Protein AF-A0A2D6XLG8-F1 (afdb_monomer_lite)

Foldseek 3Di:
DDDQDPVNLVVLLVVLVVCCVPPNDDPVSLVVSCVVSVHDSVSSVVSVVVNLVVVVVVDDPVRLVVVVVVVVVVLVVVVVVCVVVVHCPVSVRRVPPVCVSSVVVVDPPPVPDPPPPPPPDDDDDDD

pLDDT: mean 72.4, std 17.08, range [40.34, 96.25]

Radius of gyration: 23.44 Å; chains: 1; bounding box: 43×75×48 Å

Sequence (127 aa):
MPKTTQAEIERRMAIVQQRIGERGWSLQIALDLAAEMGVSRDTVYAYRKRVIERTRLELSEQELDEMRSEFLDRIRGHQRAALDAGKLGPLAAMMTLESKITGVERAAEVDVQPVTVNLHVPGPLTE

Secondary structure (DSSP, 8-state):
-PPPPHHHHHHHHHHHHHHHHHH---HHHHHHHHHHHT--HHHHHHHHHHHHHHHHHHS-HHHHHHHHHHHHHHHHHHHHHHHHTT--HHHHHHHHHHHHHTTTTS---------------PPPPP-

Structure (mmCIF, N/CA/C/O backbone):
data_AF-A0A2D6XLG8-F1
#
_entry.id   AF-A0A2D6XLG8-F1
#
loop_
_atom_site.group_PDB
_atom_site.id
_atom_site.type_symbol
_atom_site.label_atom_id
_atom_site.label_alt_id
_atom_site.label_comp_id
_atom_site.label_asym_id
_atom_site.label_entity_id
_atom_site.label_seq_id
_atom_site.pdbx_PDB_ins_code
_atom_site.Cartn_x
_atom_site.Cartn_y
_atom_site.Cartn_z
_atom_site.occupancy
_atom_site.B_iso_or_equiv
_atom_site.auth_seq_id
_atom_site.auth_comp_id
_atom_site.auth_asym_id
_atom_site.auth_atom_id
_atom_site.pdbx_PDB_model_num
ATOM 1 N N . MET A 1 1 ? -22.101 3.347 17.296 1.00 49.16 1 MET A N 1
ATOM 2 C CA . MET A 1 1 ? -21.040 2.494 16.716 1.00 49.16 1 MET A CA 1
ATOM 3 C C . MET A 1 1 ? -19.992 2.244 17.793 1.00 49.16 1 MET A C 1
ATOM 5 O O . MET A 1 1 ? -19.590 3.221 18.420 1.00 49.16 1 MET A O 1
ATOM 9 N N . PRO A 1 2 ? -19.611 0.988 18.083 1.00 57.62 2 PRO A N 1
ATOM 10 C CA . PRO A 1 2 ? -18.537 0.706 19.034 1.00 57.62 2 PRO A CA 1
ATOM 11 C C . PRO A 1 2 ? -17.234 1.360 18.551 1.00 57.62 2 PRO A C 1
ATOM 13 O O . PRO A 1 2 ? -16.948 1.362 17.355 1.00 57.62 2 PRO A O 1
ATOM 16 N N . LYS A 1 3 ? -16.468 1.959 19.470 1.00 70.12 3 LYS A N 1
ATOM 17 C CA . LYS A 1 3 ? -15.154 2.531 19.151 1.00 70.12 3 LYS A CA 1
ATOM 18 C C . LYS A 1 3 ? -14.224 1.392 18.733 1.00 70.12 3 LYS A C 1
ATOM 20 O O . LYS A 1 3 ? -14.028 0.457 19.505 1.00 70.12 3 LYS A O 1
ATOM 25 N N . THR A 1 4 ? -13.666 1.469 17.528 1.00 77.50 4 THR A N 1
ATOM 26 C CA . THR A 1 4 ? -12.645 0.527 17.057 1.00 77.50 4 THR A CA 1
ATOM 27 C C . THR A 1 4 ? -11.464 0.556 18.024 1.00 77.50 4 THR A C 1
ATOM 29 O O . THR A 1 4 ? -10.944 1.628 18.332 1.00 77.50 4 THR A O 1
ATOM 32 N N . THR A 1 5 ? -11.069 -0.604 18.545 1.00 89.25 5 THR A N 1
ATOM 33 C CA . THR A 1 5 ? -9.951 -0.705 19.489 1.00 89.25 5 THR A CA 1
ATOM 34 C C . THR A 1 5 ? -8.621 -0.498 18.762 1.00 89.25 5 THR A C 1
ATOM 36 O O . THR A 1 5 ? -8.516 -0.753 17.562 1.00 89.25 5 THR A O 1
ATOM 39 N N . GLN A 1 6 ? -7.580 -0.064 19.481 1.00 88.75 6 GLN A N 1
ATOM 40 C CA . GLN A 1 6 ? -6.243 0.088 18.892 1.00 88.75 6 GLN A CA 1
ATOM 41 C C . GLN A 1 6 ? -5.736 -1.235 18.295 1.00 88.75 6 GLN A C 1
ATOM 43 O O . GLN A 1 6 ? -5.205 -1.241 17.192 1.00 88.75 6 GLN A O 1
ATOM 48 N N . ALA A 1 7 ? -5.975 -2.361 18.973 1.00 89.69 7 ALA A N 1
ATOM 49 C CA . ALA A 1 7 ? -5.599 -3.688 18.482 1.00 89.69 7 ALA A CA 1
ATOM 50 C C . ALA A 1 7 ? -6.260 -4.039 17.134 1.00 89.69 7 ALA A C 1
ATOM 52 O O . ALA A 1 7 ? -5.624 -4.627 16.264 1.00 89.69 7 ALA A O 1
ATOM 53 N N . GLU A 1 8 ? -7.518 -3.641 16.932 1.00 91.94 8 GLU A N 1
ATOM 54 C CA . GLU A 1 8 ? -8.223 -3.863 15.667 1.00 91.94 8 GLU A CA 1
ATOM 55 C C . GLU A 1 8 ? -7.669 -2.974 14.543 1.00 91.94 8 GLU A C 1
ATOM 57 O O . GLU A 1 8 ? -7.577 -3.405 13.394 1.00 91.94 8 GLU A O 1
ATOM 62 N N . ILE A 1 9 ? -7.246 -1.747 14.863 1.00 91.06 9 ILE A N 1
ATOM 63 C CA . ILE A 1 9 ? -6.575 -0.861 13.901 1.00 91.06 9 ILE A CA 1
ATOM 64 C C . ILE A 1 9 ? -5.240 -1.465 13.455 1.00 91.06 9 ILE A C 1
ATOM 66 O O . ILE A 1 9 ? -4.988 -1.537 12.253 1.00 91.06 9 ILE A O 1
ATOM 70 N N . GLU A 1 10 ? -4.418 -1.936 14.395 1.00 91.62 10 GLU A N 1
ATOM 71 C CA . GLU A 1 10 ? -3.136 -2.591 14.092 1.00 91.62 10 GLU A CA 1
ATOM 72 C C . GLU A 1 10 ? -3.336 -3.834 13.217 1.00 91.62 10 GLU A C 1
ATOM 74 O O . GLU A 1 10 ? -2.666 -4.000 12.197 1.00 91.62 10 GLU A O 1
ATOM 79 N N . ARG A 1 11 ? -4.329 -4.669 13.550 1.00 93.81 11 ARG A N 1
ATOM 80 C CA . ARG A 1 11 ? -4.682 -5.844 12.747 1.00 93.81 11 ARG A CA 1
ATOM 81 C C . ARG A 1 11 ? -5.036 -5.462 11.309 1.00 93.81 11 ARG A C 1
ATOM 83 O O . ARG A 1 11 ? -4.550 -6.084 10.368 1.00 93.81 11 ARG A O 1
ATOM 90 N N . ARG A 1 12 ? -5.877 -4.443 11.121 1.00 93.81 12 ARG A N 1
ATOM 91 C CA . ARG A 1 12 ? -6.284 -3.981 9.784 1.00 93.81 12 ARG A CA 1
ATOM 92 C C . ARG A 1 12 ? -5.118 -3.387 9.005 1.00 93.81 12 ARG A C 1
ATOM 94 O O . ARG A 1 12 ? -5.005 -3.639 7.810 1.00 93.81 12 ARG A O 1
ATOM 101 N N . MET A 1 13 ? -4.228 -2.651 9.669 1.00 93.44 13 MET A N 1
ATOM 102 C CA . MET A 1 13 ? -3.001 -2.145 9.051 1.00 93.44 13 MET A CA 1
ATOM 103 C C . MET A 1 13 ? -2.090 -3.281 8.571 1.00 93.44 13 MET A C 1
ATOM 105 O O . MET A 1 13 ? -1.600 -3.207 7.446 1.00 93.44 13 MET A O 1
ATOM 109 N N . ALA A 1 14 ? -1.930 -4.350 9.356 1.00 91.00 14 ALA A N 1
ATOM 110 C CA . ALA A 1 14 ? -1.156 -5.523 8.948 1.00 91.00 14 ALA A CA 1
ATOM 111 C C . ALA A 1 14 ? -1.750 -6.205 7.702 1.00 91.00 14 ALA A C 1
ATOM 113 O O . ALA A 1 14 ? -1.019 -6.533 6.769 1.00 91.00 14 ALA A O 1
ATOM 114 N N . ILE A 1 15 ? -3.081 -6.338 7.631 1.00 93.25 15 ILE A N 1
ATOM 115 C CA . ILE A 1 15 ? -3.770 -6.882 6.445 1.00 93.25 15 ILE A CA 1
ATOM 116 C C . ILE A 1 15 ? -3.518 -5.999 5.215 1.00 93.25 15 ILE A C 1
ATOM 118 O O . ILE A 1 15 ? -3.217 -6.508 4.135 1.00 93.25 15 ILE A O 1
ATOM 122 N N . VAL A 1 16 ? -3.609 -4.671 5.363 1.00 91.31 16 VAL A N 1
ATOM 123 C CA . VAL A 1 16 ? -3.312 -3.723 4.275 1.00 91.31 16 VAL A CA 1
ATOM 124 C C . VAL A 1 16 ? -1.868 -3.882 3.798 1.00 91.31 16 VAL A C 1
ATOM 126 O O . VAL A 1 16 ? -1.637 -3.961 2.593 1.00 91.31 16 VAL A O 1
ATOM 129 N N . GLN A 1 17 ? -0.906 -3.957 4.720 1.00 89.12 17 GLN A N 1
ATOM 130 C CA . GLN A 1 17 ? 0.510 -4.133 4.397 1.00 89.12 17 GLN A CA 1
ATOM 131 C C . GLN A 1 17 ? 0.760 -5.438 3.637 1.00 89.12 17 GLN A C 1
ATOM 133 O O . GLN A 1 17 ? 1.386 -5.414 2.578 1.00 89.12 17 GLN A O 1
ATOM 138 N N . GLN A 1 18 ? 0.220 -6.555 4.131 1.00 86.44 18 GLN A N 1
ATOM 139 C CA . GLN A 1 18 ? 0.336 -7.856 3.476 1.00 86.44 18 GLN A CA 1
ATOM 140 C C . GLN A 1 18 ? -0.244 -7.815 2.058 1.00 86.44 18 GLN A C 1
ATOM 142 O O . GLN A 1 18 ? 0.415 -8.217 1.101 1.00 86.44 18 GLN A O 1
ATOM 147 N N . ARG A 1 19 ? -1.454 -7.266 1.896 1.00 86.75 19 ARG A N 1
ATOM 148 C CA . ARG A 1 19 ? -2.125 -7.208 0.592 1.00 86.75 19 ARG A CA 1
ATOM 149 C C . ARG A 1 19 ? -1.355 -6.352 -0.416 1.00 86.75 19 ARG A C 1
ATOM 151 O O . ARG A 1 19 ? -1.277 -6.722 -1.586 1.00 86.75 19 ARG A O 1
ATOM 158 N N . ILE A 1 20 ? -0.776 -5.236 0.036 1.00 84.00 20 ILE A N 1
ATOM 159 C CA . ILE A 1 20 ? 0.107 -4.396 -0.784 1.00 84.00 20 ILE A CA 1
ATOM 160 C C . ILE A 1 20 ? 1.352 -5.183 -1.206 1.00 84.00 20 ILE A C 1
ATOM 162 O O . ILE A 1 20 ? 1.708 -5.129 -2.378 1.00 84.00 20 ILE A O 1
ATOM 166 N N . GLY A 1 21 ? 1.976 -5.934 -0.294 1.00 76.19 21 GLY A N 1
ATOM 167 C CA . GLY A 1 21 ? 3.155 -6.747 -0.606 1.00 76.19 21 GLY A CA 1
ATOM 168 C C . GLY A 1 21 ? 2.881 -7.872 -1.611 1.00 76.19 21 GLY A C 1
ATOM 169 O O . GLY A 1 21 ? 3.702 -8.127 -2.484 1.00 76.19 21 GLY A O 1
ATOM 170 N N . GLU A 1 22 ? 1.717 -8.520 -1.530 1.00 78.50 22 GLU A N 1
ATOM 171 C CA . GLU A 1 22 ? 1.364 -9.651 -2.402 1.00 78.50 22 GLU A CA 1
ATOM 172 C C . GLU A 1 22 ? 0.873 -9.233 -3.795 1.00 78.50 22 GLU A C 1
ATOM 174 O O . GLU A 1 22 ? 1.122 -9.928 -4.780 1.00 78.50 22 GLU A O 1
ATOM 179 N N . ARG A 1 23 ? 0.099 -8.144 -3.884 1.00 7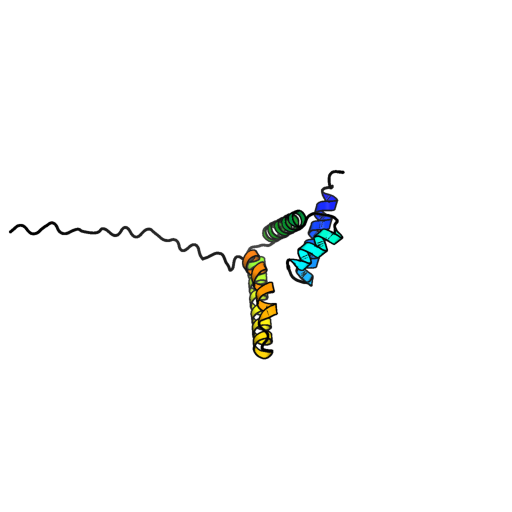6.94 23 ARG A N 1
ATOM 180 C CA . ARG A 1 23 ? -0.666 -7.789 -5.096 1.00 76.94 23 ARG A CA 1
ATOM 181 C C . ARG A 1 23 ? -0.413 -6.375 -5.611 1.00 76.94 23 ARG A C 1
ATOM 183 O O . ARG A 1 23 ? -0.975 -5.997 -6.640 1.00 76.94 23 ARG A O 1
ATOM 190 N N . GLY A 1 24 ? 0.389 -5.587 -4.905 1.00 78.56 24 GLY A N 1
ATOM 191 C CA . GLY A 1 24 ? 0.490 -4.151 -5.124 1.00 78.56 24 GLY A CA 1
ATOM 192 C C . GLY A 1 24 ? -0.763 -3.403 -4.660 1.00 78.56 24 GLY A C 1
ATOM 193 O O . GLY A 1 24 ? -1.752 -3.978 -4.198 1.00 78.56 24 GLY A O 1
ATOM 194 N N . TRP A 1 25 ? -0.734 -2.076 -4.779 1.00 85.00 25 TRP A N 1
ATOM 195 C CA . TRP A 1 25 ? -1.901 -1.244 -4.493 1.00 85.00 25 TRP A CA 1
ATOM 196 C C . TRP A 1 25 ? -2.618 -0.844 -5.769 1.00 85.00 25 TRP A C 1
ATOM 198 O O . TRP A 1 25 ? -2.018 -0.332 -6.712 1.00 85.00 25 TRP A O 1
ATOM 208 N N . SER A 1 26 ? -3.936 -0.966 -5.748 1.00 83.50 26 SER A N 1
ATOM 209 C CA . SER A 1 26 ? -4.809 -0.437 -6.783 1.00 83.50 26 SER A CA 1
ATOM 210 C C . SER A 1 26 ? -6.119 0.030 -6.161 1.00 83.50 26 SER A C 1
ATOM 212 O O . SER A 1 26 ? -6.425 -0.282 -5.007 1.00 83.50 26 SER A O 1
ATOM 214 N N . LEU A 1 27 ? -6.919 0.765 -6.937 1.00 83.38 27 LEU A N 1
ATOM 215 C CA . LEU A 1 27 ? -8.274 1.119 -6.518 1.00 83.38 27 LEU A CA 1
ATOM 216 C C . LEU A 1 27 ? -9.104 -0.136 -6.206 1.00 83.38 27 LEU A C 1
ATOM 218 O O . LEU A 1 27 ? -9.843 -0.132 -5.227 1.00 83.38 27 LEU A O 1
ATOM 222 N N . GLN A 1 28 ? -8.944 -1.207 -6.990 1.00 84.88 28 GLN A N 1
ATOM 223 C CA . GLN A 1 28 ? -9.652 -2.465 -6.758 1.00 84.88 28 GLN A CA 1
ATOM 224 C C . GLN A 1 28 ? -9.270 -3.076 -5.407 1.00 84.88 28 GLN A C 1
ATOM 226 O O . GLN A 1 28 ? -10.152 -3.398 -4.624 1.00 84.88 28 GLN A O 1
ATOM 231 N N . ILE A 1 29 ? -7.974 -3.128 -5.080 1.00 89.56 29 ILE A N 1
ATOM 232 C CA . ILE A 1 29 ? -7.506 -3.616 -3.774 1.00 89.56 29 ILE A CA 1
ATOM 233 C C . ILE A 1 29 ? -8.087 -2.777 -2.630 1.00 89.56 29 ILE A C 1
ATOM 235 O O . ILE A 1 29 ? -8.521 -3.330 -1.624 1.00 89.56 29 ILE A O 1
ATOM 239 N N . ALA A 1 30 ? -8.150 -1.451 -2.779 1.00 90.50 30 ALA A N 1
ATOM 240 C CA . ALA A 1 30 ? -8.742 -0.584 -1.761 1.00 90.50 30 ALA A CA 1
ATOM 241 C C . ALA A 1 30 ? -10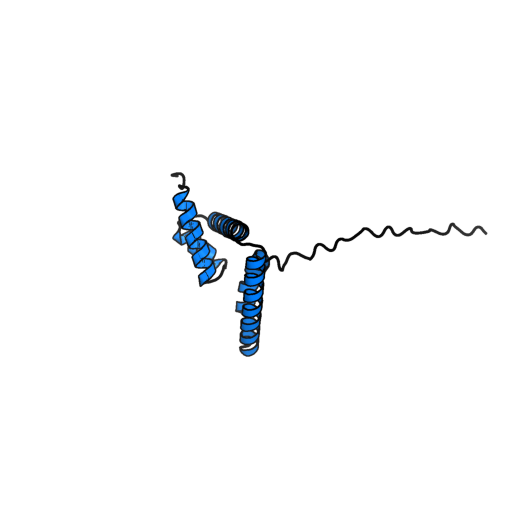.246 -0.847 -1.557 1.00 90.50 30 ALA A C 1
ATOM 243 O O . ALA A 1 30 ? -10.725 -0.780 -0.425 1.00 90.50 30 ALA A O 1
ATOM 244 N N . LEU A 1 31 ? -10.984 -1.136 -2.634 1.00 91.75 31 LEU A N 1
ATOM 245 C CA . LEU A 1 31 ? -12.406 -1.488 -2.577 1.00 91.75 31 LEU A CA 1
ATOM 246 C C . LEU A 1 31 ? -12.621 -2.869 -1.951 1.00 91.75 31 LEU A C 1
ATOM 248 O O . LEU A 1 31 ? -13.469 -3.001 -1.070 1.00 91.75 31 LEU A O 1
ATOM 252 N N . ASP A 1 32 ? -11.821 -3.859 -2.345 1.00 94.25 32 ASP A N 1
ATOM 253 C CA . ASP A 1 32 ? -11.879 -5.218 -1.804 1.00 94.25 32 ASP A CA 1
ATOM 254 C C . ASP A 1 32 ? -11.605 -5.209 -0.293 1.00 94.25 32 ASP A C 1
ATOM 256 O O . ASP A 1 32 ? -12.372 -5.773 0.481 1.00 94.25 32 ASP A O 1
ATOM 260 N N . LEU A 1 33 ? -10.564 -4.490 0.144 1.00 95.56 33 LEU A N 1
ATOM 261 C CA . LEU A 1 33 ? -10.213 -4.335 1.559 1.00 95.56 33 LEU A CA 1
ATOM 262 C C . LEU A 1 33 ? -11.294 -3.582 2.352 1.00 95.56 33 LEU A C 1
ATOM 264 O O . LEU A 1 33 ? -11.560 -3.917 3.505 1.00 95.56 33 LEU A O 1
ATOM 268 N N . ALA A 1 34 ? -11.925 -2.569 1.750 1.00 96.25 34 ALA A N 1
ATOM 269 C CA . ALA A 1 34 ? -13.018 -1.829 2.378 1.00 96.25 34 ALA A CA 1
ATOM 270 C C . ALA A 1 34 ? -14.236 -2.734 2.616 1.00 96.25 34 ALA A C 1
ATOM 272 O O . ALA A 1 34 ? -14.800 -2.733 3.713 1.00 96.25 34 ALA A O 1
ATOM 273 N N . ALA A 1 35 ? -14.590 -3.543 1.613 1.00 95.50 35 ALA A N 1
ATOM 274 C CA . ALA A 1 35 ? -15.655 -4.531 1.710 1.00 95.50 35 ALA A CA 1
ATOM 275 C C . ALA A 1 35 ? -15.321 -5.632 2.731 1.00 95.50 35 ALA A C 1
ATOM 277 O O . ALA A 1 35 ? -16.148 -5.937 3.586 1.00 95.50 35 ALA A O 1
ATOM 278 N N . GLU A 1 36 ? -14.099 -6.170 2.695 1.00 95.12 36 GLU A N 1
ATOM 279 C CA . GLU A 1 36 ? -13.617 -7.225 3.595 1.00 95.12 36 GLU A CA 1
ATOM 280 C C . GLU A 1 36 ? -13.641 -6.794 5.070 1.00 95.12 36 GLU A C 1
ATOM 282 O O . GLU A 1 36 ? -14.065 -7.553 5.939 1.00 95.12 36 GLU A O 1
ATOM 287 N N . MET A 1 37 ? -13.223 -5.561 5.368 1.00 94.56 37 MET A N 1
ATOM 288 C CA . MET A 1 37 ? -13.144 -5.047 6.742 1.00 94.56 37 MET A CA 1
ATOM 289 C C . MET A 1 37 ? -14.426 -4.349 7.217 1.00 94.56 37 MET A C 1
ATOM 291 O O . MET A 1 37 ? -14.493 -3.918 8.372 1.00 94.56 37 MET A O 1
ATOM 295 N N . GLY A 1 38 ? -15.418 -4.177 6.337 1.00 94.62 38 GLY A N 1
ATOM 296 C CA . GLY A 1 38 ? -16.640 -3.428 6.632 1.00 94.62 38 GLY A CA 1
ATOM 297 C C . GLY A 1 38 ? -16.382 -1.954 6.967 1.00 94.62 38 GLY A C 1
ATOM 298 O O . GLY A 1 38 ? -17.005 -1.406 7.878 1.00 94.62 38 GLY A O 1
ATOM 299 N N . VAL A 1 39 ? -15.435 -1.311 6.277 1.00 94.94 39 VAL A N 1
ATOM 300 C CA . VAL A 1 39 ? -15.072 0.105 6.479 1.00 94.94 39 VAL A CA 1
ATOM 301 C C . VAL A 1 39 ? -15.216 0.915 5.197 1.00 94.94 39 VAL A C 1
ATOM 303 O O . VAL A 1 39 ? -15.331 0.372 4.104 1.00 94.94 39 VAL A O 1
ATOM 306 N N . SER A 1 40 ? -15.178 2.244 5.313 1.00 96.06 40 SER A N 1
ATOM 307 C CA . SER A 1 40 ? -15.122 3.101 4.131 1.00 96.06 40 SER A CA 1
ATOM 308 C C . SER A 1 40 ? -13.772 2.980 3.423 1.00 96.06 40 SER A C 1
ATOM 310 O O . SER A 1 40 ? -12.729 2.800 4.057 1.00 96.06 40 SER A O 1
ATOM 312 N N . ARG A 1 41 ? -13.775 3.176 2.102 1.00 95.38 41 ARG A N 1
ATOM 313 C CA . ARG A 1 41 ? -12.551 3.260 1.295 1.00 95.38 41 ARG A CA 1
ATOM 314 C C . ARG A 1 41 ? -11.551 4.257 1.887 1.00 95.38 41 ARG A C 1
ATOM 316 O O . ARG A 1 41 ? -10.374 3.942 2.008 1.00 95.38 41 ARG A O 1
ATOM 323 N N . ASP A 1 42 ? -12.020 5.425 2.317 1.00 95.12 42 ASP A N 1
ATOM 324 C CA . ASP A 1 42 ? -11.158 6.476 2.871 1.00 95.12 42 ASP A CA 1
ATOM 325 C C . ASP A 1 42 ? -10.441 6.022 4.154 1.00 95.12 42 ASP A C 1
ATOM 327 O O . ASP A 1 42 ? -9.286 6.379 4.386 1.00 95.12 42 ASP A O 1
ATOM 331 N N . THR A 1 43 ? -11.077 5.148 4.941 1.00 95.19 43 THR A N 1
ATOM 332 C CA . THR A 1 43 ? -10.457 4.521 6.117 1.00 95.19 43 THR A CA 1
ATOM 333 C C . THR A 1 43 ? -9.314 3.587 5.710 1.00 95.19 43 THR A C 1
ATOM 335 O O . THR A 1 43 ? -8.249 3.615 6.324 1.00 95.19 43 THR A O 1
ATOM 338 N N . VAL A 1 44 ? -9.479 2.809 4.634 1.00 94.94 44 VAL A N 1
ATOM 339 C CA . VAL A 1 44 ? -8.405 1.957 4.091 1.00 94.94 44 VAL A CA 1
ATOM 340 C C . VAL A 1 44 ? -7.235 2.807 3.584 1.00 94.94 44 VAL A C 1
ATOM 342 O O . VAL A 1 44 ? -6.076 2.481 3.840 1.00 94.94 44 VAL A O 1
ATOM 345 N N . TYR A 1 45 ? -7.510 3.937 2.925 1.00 92.25 45 TYR A N 1
ATOM 346 C CA . TYR A 1 45 ? -6.465 4.888 2.523 1.00 92.25 45 TYR A CA 1
ATOM 347 C C . TYR A 1 45 ? -5.719 5.471 3.731 1.00 92.25 45 TYR A C 1
ATOM 349 O O . TYR A 1 45 ? -4.496 5.623 3.678 1.00 92.25 45 TYR A O 1
ATOM 357 N N . ALA A 1 46 ? -6.421 5.753 4.832 1.00 93.38 46 ALA A N 1
ATOM 358 C CA . ALA A 1 46 ? -5.795 6.192 6.075 1.00 93.38 46 ALA A CA 1
ATOM 359 C C . ALA A 1 46 ? -4.892 5.103 6.682 1.00 93.38 46 ALA A C 1
ATOM 361 O O . ALA A 1 46 ? -3.769 5.407 7.085 1.00 93.38 46 ALA A O 1
ATOM 362 N N . TYR A 1 47 ? -5.324 3.835 6.690 1.00 92.62 47 TYR A N 1
ATOM 363 C CA . TYR A 1 47 ? -4.476 2.713 7.115 1.00 92.62 47 TYR A CA 1
ATOM 364 C C . TYR A 1 47 ? -3.233 2.583 6.243 1.00 92.62 47 TYR A C 1
ATOM 366 O O . TYR A 1 47 ? -2.129 2.493 6.772 1.00 92.62 47 TYR A O 1
ATOM 374 N N . ARG A 1 48 ? -3.384 2.664 4.917 1.00 91.94 48 ARG A N 1
ATOM 375 C CA . ARG A 1 48 ? -2.247 2.652 3.992 1.00 91.94 48 ARG A CA 1
ATOM 376 C C . ARG A 1 48 ? -1.246 3.762 4.310 1.00 91.94 48 ARG A C 1
ATOM 378 O O . ARG A 1 48 ? -0.047 3.507 4.323 1.00 91.94 48 ARG A O 1
ATOM 385 N N . LYS A 1 49 ? -1.720 4.987 4.553 1.00 90.56 49 LYS A N 1
ATOM 386 C CA . LYS A 1 49 ? -0.843 6.115 4.895 1.00 90.56 49 LYS A CA 1
ATOM 387 C C . LYS A 1 49 ? -0.029 5.817 6.158 1.00 90.56 49 LYS A C 1
ATOM 389 O O . LYS A 1 49 ? 1.183 5.995 6.141 1.00 90.56 49 LYS A O 1
ATOM 394 N N . ARG A 1 50 ? -0.677 5.284 7.197 1.00 91.69 50 ARG A N 1
ATOM 395 C CA . ARG A 1 50 ? -0.011 4.898 8.450 1.00 91.69 50 ARG A CA 1
ATOM 396 C C . ARG A 1 50 ? 0.995 3.768 8.269 1.00 91.69 50 ARG A C 1
ATOM 398 O O . ARG A 1 50 ? 2.051 3.820 8.881 1.00 91.69 50 ARG A O 1
ATOM 405 N N . VAL A 1 51 ? 0.689 2.771 7.434 1.00 89.12 51 VAL A N 1
ATOM 406 C CA . VAL A 1 51 ? 1.641 1.701 7.090 1.00 89.12 51 VAL A CA 1
ATOM 407 C C . VAL A 1 51 ? 2.900 2.309 6.472 1.00 89.12 51 VAL A C 1
ATOM 409 O O . VAL A 1 51 ? 3.992 2.028 6.939 1.00 89.12 51 VAL A O 1
ATOM 412 N N . ILE A 1 52 ? 2.756 3.211 5.496 1.00 84.38 52 ILE A N 1
ATOM 413 C CA . ILE A 1 52 ? 3.899 3.869 4.840 1.00 84.38 52 ILE A CA 1
ATOM 414 C C . ILE A 1 52 ? 4.713 4.708 5.830 1.00 84.38 52 ILE A C 1
ATOM 416 O O . ILE A 1 52 ? 5.939 4.642 5.826 1.00 84.38 52 ILE A O 1
ATOM 420 N N . GLU A 1 53 ? 4.044 5.508 6.660 1.00 87.31 53 G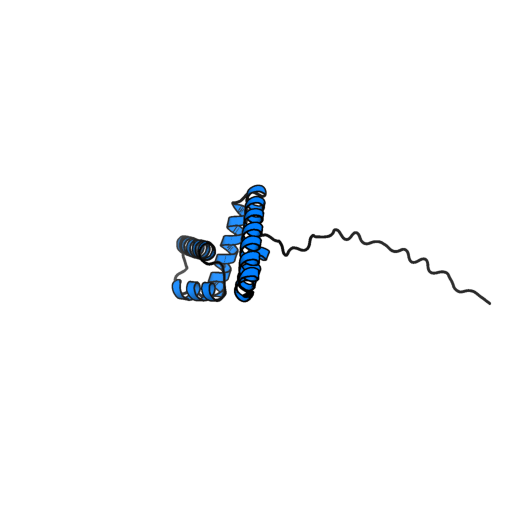LU A N 1
ATOM 421 C CA . GLU A 1 53 ? 4.704 6.329 7.681 1.00 87.31 53 GLU A CA 1
ATOM 422 C C . GLU A 1 53 ? 5.480 5.460 8.673 1.00 87.31 53 GLU A C 1
ATOM 424 O O . GLU A 1 53 ? 6.633 5.754 8.970 1.00 87.31 53 GLU A O 1
ATOM 429 N N . ARG A 1 54 ? 4.884 4.354 9.127 1.00 85.12 54 ARG A N 1
ATOM 430 C CA . ARG A 1 54 ? 5.521 3.414 10.048 1.00 85.12 54 ARG A CA 1
ATOM 431 C C . ARG A 1 54 ? 6.725 2.721 9.418 1.00 85.12 54 ARG A C 1
ATOM 433 O O . ARG A 1 54 ? 7.795 2.747 10.006 1.00 85.12 54 ARG A O 1
ATOM 440 N N . THR A 1 55 ? 6.582 2.190 8.206 1.00 80.75 55 THR A N 1
ATOM 441 C CA . THR A 1 55 ? 7.691 1.550 7.488 1.00 80.75 55 THR A CA 1
ATOM 442 C C . THR A 1 55 ? 8.861 2.515 7.281 1.00 80.75 55 THR A C 1
ATOM 444 O O . THR A 1 55 ? 10.007 2.117 7.433 1.00 80.75 55 THR A O 1
ATOM 447 N N . ARG A 1 56 ? 8.602 3.801 7.008 1.00 78.69 56 ARG A N 1
ATOM 448 C CA . ARG A 1 56 ? 9.667 4.815 6.905 1.00 78.69 56 ARG A CA 1
ATOM 449 C C . ARG A 1 56 ? 10.372 5.119 8.226 1.00 78.69 56 ARG A C 1
ATOM 451 O O . ARG A 1 56 ? 11.521 5.528 8.190 1.00 78.69 56 ARG A O 1
ATOM 458 N N . LEU A 1 57 ? 9.680 4.999 9.356 1.00 82.19 57 LEU A N 1
ATOM 459 C CA . LEU A 1 57 ? 10.262 5.231 10.682 1.00 82.19 57 LEU A CA 1
ATOM 460 C C . LEU A 1 57 ? 11.038 4.015 11.198 1.00 82.19 57 LEU A C 1
ATOM 462 O O . LEU A 1 57 ? 11.936 4.174 12.016 1.00 82.19 57 LEU A O 1
ATOM 466 N N . GLU A 1 58 ? 10.656 2.815 10.763 1.00 82.06 58 GLU A N 1
ATOM 467 C CA . GLU A 1 58 ? 11.279 1.557 11.183 1.00 82.06 58 GLU A CA 1
ATOM 468 C C . GLU A 1 58 ? 12.549 1.226 10.390 1.00 82.06 58 GLU A C 1
ATOM 470 O O . GLU A 1 58 ? 13.406 0.518 10.910 1.00 82.06 58 GLU A O 1
ATOM 475 N N . LEU A 1 59 ? 12.679 1.740 9.163 1.00 79.56 59 LEU A N 1
ATOM 476 C CA . LEU A 1 59 ? 13.827 1.496 8.292 1.00 79.56 59 LEU A CA 1
ATOM 477 C C . LEU A 1 59 ? 14.855 2.627 8.382 1.00 79.56 59 LEU A C 1
ATOM 479 O O . LEU A 1 59 ? 14.510 3.810 8.396 1.00 79.56 59 LEU A O 1
ATOM 483 N N . SER A 1 60 ? 16.131 2.256 8.385 1.00 84.69 60 SER A N 1
ATOM 484 C CA . SER A 1 60 ? 17.245 3.184 8.199 1.00 84.69 60 SER A CA 1
ATOM 485 C C . SER A 1 60 ? 17.287 3.736 6.769 1.00 84.69 60 SER A C 1
ATOM 487 O O . SER A 1 60 ? 16.738 3.150 5.834 1.00 84.69 60 SER A O 1
ATOM 489 N N . GLU A 1 61 ? 17.976 4.865 6.568 1.00 77.81 61 GLU A N 1
ATOM 490 C CA . GLU A 1 61 ? 18.157 5.447 5.228 1.00 77.81 61 GLU A CA 1
ATOM 491 C C . GLU A 1 61 ? 18.835 4.473 4.256 1.00 77.81 61 GLU A C 1
ATOM 493 O O . GLU A 1 61 ? 18.451 4.403 3.091 1.00 77.81 61 GLU A O 1
ATOM 498 N N . GLN A 1 62 ? 19.785 3.672 4.746 1.00 78.81 62 GLN A N 1
ATOM 499 C CA . GLN A 1 62 ? 20.462 2.665 3.936 1.00 78.81 62 GLN A CA 1
ATOM 500 C C . GLN A 1 62 ? 19.501 1.555 3.485 1.00 78.81 62 GLN A C 1
ATOM 502 O O . GLN A 1 62 ? 19.486 1.204 2.308 1.00 78.81 62 GLN A O 1
ATOM 507 N N . GLU A 1 63 ? 18.651 1.048 4.382 1.00 77.12 63 GLU A N 1
ATOM 508 C CA . GLU A 1 63 ? 17.646 0.033 4.034 1.00 77.12 63 GLU A CA 1
ATOM 509 C C . GLU A 1 63 ? 16.608 0.580 3.042 1.00 77.12 63 GLU A C 1
ATOM 511 O O . GLU A 1 63 ? 16.170 -0.128 2.133 1.00 77.12 63 GLU A O 1
ATOM 516 N N . LEU A 1 64 ? 16.238 1.859 3.166 1.00 74.00 64 LEU A N 1
ATOM 517 C CA . LEU A 1 64 ? 15.356 2.523 2.204 1.00 74.00 64 LEU A CA 1
ATOM 518 C C . LEU A 1 64 ? 15.992 2.623 0.809 1.00 74.00 64 LEU A C 1
ATOM 520 O O . LEU A 1 64 ? 15.299 2.407 -0.190 1.00 74.00 64 LEU A O 1
ATOM 524 N N . ASP A 1 65 ? 17.287 2.930 0.729 1.00 73.19 65 ASP A N 1
ATOM 525 C CA . ASP A 1 65 ? 18.022 3.002 -0.537 1.00 73.19 65 ASP A CA 1
ATOM 526 C C . ASP A 1 65 ? 18.217 1.621 -1.179 1.00 73.19 65 ASP A C 1
ATOM 528 O O . ASP A 1 65 ? 18.048 1.477 -2.395 1.00 73.19 65 ASP A O 1
ATOM 532 N N . GLU A 1 66 ? 18.478 0.583 -0.383 1.00 77.06 66 GLU A N 1
ATOM 533 C CA . GLU A 1 66 ? 18.536 -0.805 -0.856 1.00 77.06 66 GLU A CA 1
ATOM 534 C C . GLU A 1 66 ? 17.182 -1.243 -1.433 1.00 77.06 66 GLU A C 1
ATOM 536 O O . GLU A 1 66 ? 17.105 -1.675 -2.589 1.00 77.06 66 GLU A O 1
ATOM 541 N N . MET A 1 67 ? 16.087 -1.007 -0.702 1.00 73.19 67 MET A N 1
ATOM 542 C CA . MET A 1 67 ? 14.730 -1.285 -1.187 1.00 73.19 67 MET A CA 1
ATOM 543 C C . MET A 1 67 ? 14.395 -0.514 -2.470 1.00 73.19 67 MET A C 1
ATOM 545 O O . MET A 1 67 ? 13.725 -1.039 -3.367 1.00 73.19 67 MET A O 1
ATOM 549 N N . ARG A 1 68 ? 14.854 0.738 -2.584 1.00 72.69 68 ARG A N 1
ATOM 550 C CA . ARG A 1 68 ? 14.680 1.552 -3.792 1.00 72.69 68 ARG A CA 1
ATOM 551 C C . ARG A 1 68 ? 15.431 0.956 -4.979 1.00 72.69 68 ARG A C 1
ATOM 553 O O . ARG A 1 68 ? 14.877 0.921 -6.079 1.00 72.69 68 ARG A O 1
ATOM 560 N N . SER A 1 69 ? 16.663 0.502 -4.773 1.00 72.69 69 SER A N 1
ATOM 561 C CA . SER A 1 69 ? 17.482 -0.116 -5.818 1.00 72.69 69 SER A CA 1
ATOM 562 C C . SER A 1 69 ? 16.836 -1.401 -6.344 1.00 72.69 69 SER A C 1
ATOM 564 O O . SER A 1 69 ? 16.576 -1.518 -7.545 1.00 72.69 69 SER A O 1
ATOM 566 N N . GLU A 1 70 ? 16.449 -2.311 -5.444 1.00 74.12 70 GLU A N 1
ATOM 567 C CA . GLU A 1 70 ? 15.761 -3.561 -5.799 1.00 74.12 70 GLU A CA 1
ATOM 568 C C . GLU A 1 70 ? 14.460 -3.312 -6.570 1.00 74.12 70 GLU A C 1
ATOM 570 O O . GLU A 1 70 ? 14.112 -4.019 -7.520 1.00 74.12 70 GLU A O 1
ATOM 575 N N . PHE A 1 71 ? 13.722 -2.275 -6.178 1.00 69.31 71 PHE A N 1
ATOM 576 C CA . PHE A 1 71 ? 12.510 -1.869 -6.869 1.00 69.31 71 PHE A CA 1
ATOM 577 C C . PHE A 1 71 ? 12.778 -1.400 -8.303 1.00 69.31 71 PHE A C 1
ATOM 579 O O . PHE A 1 71 ? 12.095 -1.849 -9.229 1.00 69.31 71 PHE A O 1
ATOM 586 N N . LEU A 1 72 ? 13.768 -0.527 -8.505 1.00 70.62 72 LEU A N 1
ATOM 587 C CA . LEU A 1 72 ? 14.122 -0.040 -9.839 1.00 70.62 72 LEU A CA 1
ATOM 588 C C . LEU A 1 72 ? 14.542 -1.189 -10.760 1.00 70.62 72 LEU A C 1
ATOM 590 O O . LEU A 1 72 ? 14.165 -1.198 -11.934 1.00 70.62 72 LEU A O 1
ATOM 594 N N . ASP A 1 73 ? 15.245 -2.186 -10.231 1.00 71.75 73 ASP A N 1
ATOM 595 C CA . ASP A 1 73 ? 15.635 -3.363 -11.002 1.00 71.75 73 ASP A CA 1
ATOM 596 C C . ASP A 1 73 ? 14.440 -4.260 -11.350 1.00 71.75 73 ASP A C 1
ATOM 598 O O . ASP A 1 73 ? 14.318 -4.693 -12.502 1.00 71.75 73 ASP A O 1
ATOM 602 N N . ARG A 1 74 ? 13.482 -4.448 -10.431 1.00 67.06 74 ARG A N 1
ATOM 603 C CA . ARG A 1 74 ? 12.212 -5.133 -10.742 1.00 67.06 74 ARG A CA 1
ATOM 604 C C . ARG A 1 74 ? 11.411 -4.400 -11.816 1.00 67.06 74 ARG A C 1
ATOM 606 O O . ARG A 1 74 ? 10.919 -5.045 -12.744 1.00 67.06 74 ARG A O 1
ATOM 613 N N . ILE A 1 75 ? 11.310 -3.067 -11.751 1.00 67.38 75 ILE A N 1
ATOM 614 C CA . ILE A 1 75 ? 10.651 -2.279 -12.807 1.00 67.38 75 ILE A CA 1
ATOM 615 C C . ILE A 1 75 ? 11.340 -2.500 -14.142 1.00 67.38 75 ILE A C 1
ATOM 617 O O . ILE A 1 75 ? 10.660 -2.766 -15.128 1.00 67.38 75 ILE A O 1
ATOM 621 N N . ARG A 1 76 ? 12.670 -2.387 -14.194 1.00 69.38 76 ARG A N 1
ATOM 622 C CA . ARG A 1 76 ? 13.424 -2.570 -15.441 1.00 69.38 76 ARG A CA 1
ATOM 623 C C . ARG A 1 76 ? 13.181 -3.959 -16.025 1.00 69.38 76 ARG A C 1
ATOM 625 O O . ARG A 1 76 ? 12.970 -4.075 -17.231 1.00 69.38 76 ARG A O 1
ATOM 632 N N . GLY A 1 77 ? 13.130 -4.988 -15.178 1.00 70.75 77 GLY A N 1
ATOM 633 C CA . GLY A 1 77 ? 12.766 -6.349 -15.573 1.00 70.75 77 GLY A CA 1
ATOM 634 C C . GLY A 1 77 ? 11.366 -6.435 -16.187 1.00 70.75 77 GLY A C 1
ATOM 635 O O . GLY A 1 77 ? 11.201 -6.965 -17.287 1.00 70.75 77 GLY A O 1
ATOM 636 N N . HIS A 1 78 ? 10.360 -5.855 -15.531 1.00 67.38 78 HIS A N 1
ATOM 637 C CA . HIS A 1 78 ? 8.981 -5.851 -16.027 1.00 67.38 78 HIS A CA 1
ATOM 638 C C . HIS A 1 78 ? 8.777 -4.979 -17.267 1.00 67.38 78 HIS A C 1
ATOM 640 O O . HIS A 1 78 ? 8.031 -5.368 -18.160 1.00 67.38 78 HIS A O 1
ATOM 646 N N . GLN A 1 79 ? 9.444 -3.829 -17.358 1.00 62.34 79 GLN A N 1
ATOM 647 C CA . GLN A 1 79 ? 9.433 -2.970 -18.538 1.00 62.34 79 GLN A CA 1
ATOM 648 C C . GLN A 1 79 ? 9.996 -3.720 -19.743 1.00 62.34 79 GLN A C 1
ATOM 650 O O . GLN A 1 79 ? 9.397 -3.682 -20.814 1.00 62.34 79 GLN A O 1
ATOM 655 N N . ARG A 1 80 ? 11.111 -4.435 -19.560 1.00 66.94 80 ARG A N 1
ATOM 656 C CA . ARG A 1 80 ? 11.722 -5.256 -20.608 1.00 66.94 80 ARG A CA 1
ATOM 657 C C . ARG A 1 80 ? 10.773 -6.367 -21.054 1.00 66.94 80 ARG A C 1
ATOM 659 O O . ARG A 1 80 ? 10.446 -6.438 -22.230 1.00 66.94 80 ARG A O 1
ATOM 666 N N . ALA A 1 81 ? 10.204 -7.112 -20.106 1.00 65.75 81 ALA A N 1
ATOM 667 C CA . ALA A 1 81 ? 9.217 -8.151 -20.401 1.00 65.75 81 ALA A CA 1
ATOM 668 C C . ALA A 1 81 ? 7.939 -7.611 -21.081 1.00 65.75 81 ALA A C 1
ATOM 670 O O . ALA A 1 81 ? 7.366 -8.269 -21.946 1.00 65.75 81 ALA A O 1
ATOM 671 N N . ALA A 1 82 ? 7.476 -6.413 -20.712 1.00 62.91 82 ALA A N 1
ATOM 672 C CA . ALA A 1 82 ? 6.295 -5.777 -21.296 1.00 62.91 82 ALA A CA 1
ATOM 673 C C . ALA A 1 82 ? 6.551 -5.225 -22.707 1.00 62.91 82 ALA A C 1
ATOM 675 O O . ALA A 1 82 ? 5.657 -5.300 -23.555 1.00 62.91 82 ALA A O 1
ATOM 676 N N . LEU A 1 83 ? 7.755 -4.695 -22.960 1.00 62.25 83 LEU A N 1
ATOM 677 C CA . LEU A 1 83 ? 8.225 -4.314 -24.294 1.00 62.25 83 LEU A CA 1
ATOM 678 C C . LEU A 1 83 ? 8.313 -5.544 -25.200 1.00 62.25 83 LEU A C 1
ATOM 680 O O . LEU A 1 83 ? 7.778 -5.512 -26.306 1.00 62.25 83 LEU A O 1
ATOM 684 N N . ASP A 1 84 ? 8.876 -6.640 -24.693 1.00 60.53 84 ASP A N 1
ATOM 685 C CA . ASP A 1 84 ? 8.981 -7.910 -25.418 1.00 60.53 84 ASP A CA 1
ATOM 686 C C . ASP A 1 84 ? 7.594 -8.517 -25.727 1.00 60.53 84 ASP A C 1
ATOM 688 O O . ASP A 1 84 ? 7.409 -9.175 -26.749 1.00 60.53 84 ASP A O 1
ATOM 692 N N . ALA A 1 85 ? 6.590 -8.263 -24.877 1.00 65.75 85 ALA A N 1
ATOM 693 C CA . ALA A 1 85 ? 5.221 -8.767 -25.027 1.00 65.75 85 ALA A CA 1
ATOM 694 C C . ALA A 1 85 ? 4.238 -7.801 -25.727 1.00 65.75 85 ALA A C 1
ATOM 696 O O . ALA A 1 85 ? 3.068 -8.154 -25.908 1.00 65.75 85 ALA A O 1
ATOM 697 N N . GLY A 1 86 ? 4.657 -6.578 -26.076 1.00 58.47 86 GLY A N 1
ATOM 698 C CA . GLY A 1 86 ? 3.815 -5.569 -26.737 1.00 58.47 86 GLY A CA 1
ATOM 699 C C . GLY A 1 86 ? 2.623 -5.054 -25.910 1.00 58.47 86 GLY A C 1
ATOM 700 O O . GLY A 1 86 ? 1.651 -4.554 -26.478 1.00 58.47 86 GLY A O 1
ATOM 701 N N . LYS A 1 87 ? 2.649 -5.185 -24.574 1.00 58.66 87 LYS A N 1
ATOM 702 C CA . LYS A 1 87 ? 1.522 -4.849 -23.676 1.00 58.66 87 LYS A CA 1
ATOM 703 C C . LYS A 1 87 ? 1.961 -3.889 -22.566 1.00 58.66 87 LYS A C 1
ATOM 705 O O . LYS A 1 87 ? 2.405 -4.314 -21.507 1.00 58.66 87 LYS A O 1
ATOM 710 N N . L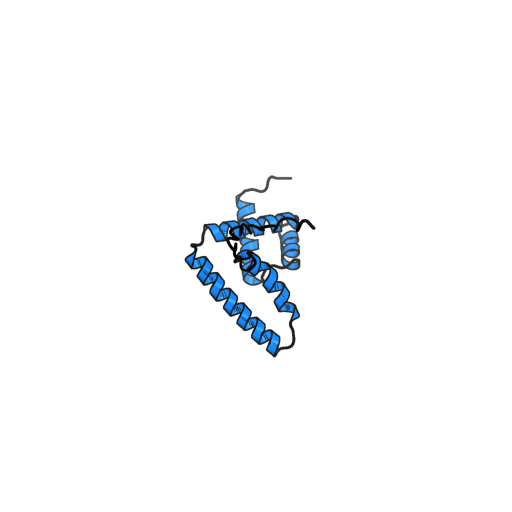EU A 1 88 ? 1.777 -2.585 -22.782 1.00 56.44 88 LEU A N 1
ATOM 711 C CA . LEU A 1 88 ? 2.192 -1.522 -21.844 1.00 56.44 88 LEU A CA 1
ATOM 712 C C . LEU A 1 88 ? 1.190 -1.221 -20.705 1.00 56.44 88 LEU A C 1
ATOM 714 O O . LEU A 1 88 ? 1.518 -0.487 -19.778 1.00 56.44 88 LEU A O 1
ATOM 718 N N . GLY A 1 89 ? -0.026 -1.776 -20.742 1.00 55.47 89 GLY A N 1
ATOM 719 C CA . GLY A 1 89 ? -1.112 -1.421 -19.810 1.00 55.47 89 GLY A CA 1
ATOM 720 C C . GLY A 1 89 ? -0.853 -1.711 -18.316 1.00 55.47 89 GLY A C 1
ATOM 721 O O . GLY A 1 89 ? -1.102 -0.835 -17.490 1.00 55.47 89 GLY A O 1
ATOM 722 N N . PRO A 1 90 ? -0.339 -2.895 -17.931 1.00 54.09 90 PRO A N 1
ATOM 723 C CA . PRO A 1 90 ? -0.125 -3.244 -16.519 1.00 54.09 90 PRO A CA 1
ATOM 724 C C . PRO A 1 90 ? 1.013 -2.466 -15.833 1.00 54.09 90 PRO A C 1
ATOM 726 O O . PRO A 1 90 ? 0.994 -2.290 -14.616 1.00 54.09 90 PRO A O 1
ATOM 729 N N . LEU A 1 91 ? 1.978 -1.957 -16.609 1.00 55.09 91 LEU A N 1
ATOM 730 C CA . LEU A 1 91 ? 3.157 -1.240 -16.111 1.00 55.09 91 LEU A CA 1
ATOM 731 C C . LEU A 1 91 ? 2.779 0.111 -15.465 1.00 55.09 91 LEU A C 1
ATOM 733 O O . LEU A 1 91 ? 3.320 0.479 -14.426 1.00 55.09 91 LEU A O 1
ATOM 737 N N . ALA A 1 92 ? 1.786 0.817 -16.021 1.00 53.78 92 ALA A N 1
ATOM 738 C CA . ALA A 1 92 ? 1.355 2.138 -15.547 1.00 53.78 92 ALA A CA 1
ATOM 739 C C . ALA A 1 92 ? 0.715 2.115 -14.142 1.00 53.78 92 ALA A C 1
ATOM 741 O O . ALA A 1 92 ? 0.860 3.063 -13.364 1.00 53.78 92 ALA A O 1
ATOM 742 N N . ALA A 1 93 ? 0.031 1.020 -13.790 1.00 52.81 93 ALA A N 1
ATOM 743 C CA . ALA A 1 93 ? -0.639 0.883 -12.498 1.00 52.81 93 ALA A CA 1
ATOM 744 C C . ALA A 1 93 ? 0.355 0.641 -11.346 1.00 52.81 93 ALA A C 1
ATOM 746 O O . ALA A 1 93 ? 0.185 1.213 -10.270 1.00 52.81 93 ALA A O 1
ATOM 747 N N . MET A 1 94 ? 1.425 -0.129 -11.586 1.00 57.22 94 MET A N 1
ATOM 748 C CA . MET A 1 94 ? 2.509 -0.333 -10.612 1.00 57.22 94 MET A CA 1
ATOM 749 C C . MET A 1 94 ? 3.349 0.936 -10.393 1.00 57.22 94 MET A C 1
ATOM 751 O O . MET A 1 94 ? 3.706 1.250 -9.259 1.00 57.22 94 MET A O 1
ATOM 755 N N . MET A 1 95 ? 3.611 1.708 -11.455 1.00 56.47 95 MET A N 1
ATOM 756 C CA . MET A 1 95 ? 4.461 2.906 -11.393 1.00 56.47 95 MET A CA 1
ATOM 757 C C . MET A 1 95 ? 3.937 4.007 -10.458 1.00 56.47 95 MET A C 1
ATOM 759 O O . MET A 1 95 ? 4.736 4.758 -9.915 1.00 56.47 95 MET A O 1
ATOM 763 N N . THR A 1 96 ? 2.622 4.108 -10.237 1.00 53.31 96 THR A N 1
ATOM 764 C CA . THR A 1 96 ? 2.012 5.276 -9.567 1.00 53.31 96 THR A CA 1
ATOM 765 C C . THR A 1 96 ? 2.133 5.248 -8.035 1.00 53.31 96 THR A C 1
ATOM 767 O O . THR A 1 96 ? 2.013 6.283 -7.373 1.00 53.31 96 THR A O 1
ATOM 770 N N . LEU A 1 97 ? 2.320 4.068 -7.436 1.00 51.66 97 LEU A N 1
ATOM 771 C CA . LEU A 1 97 ? 2.310 3.935 -5.980 1.00 51.66 97 LEU A CA 1
ATOM 772 C C . LEU A 1 97 ? 3.701 4.002 -5.361 1.00 51.66 97 LEU A C 1
ATOM 774 O O . LEU A 1 97 ? 3.907 4.688 -4.358 1.00 51.66 97 LEU A O 1
ATOM 778 N N . GLU A 1 98 ? 4.637 3.260 -5.937 1.00 56.81 98 GLU A N 1
ATOM 779 C CA . GLU A 1 98 ? 5.959 3.075 -5.350 1.00 56.81 98 GLU A CA 1
ATOM 780 C C . GLU A 1 98 ? 6.898 4.236 -5.691 1.00 56.81 98 GLU A C 1
ATOM 782 O O . GLU A 1 98 ? 7.742 4.571 -4.860 1.00 56.81 98 GLU A O 1
ATOM 787 N N . SER A 1 99 ? 6.651 4.980 -6.783 1.00 53.06 99 SER A N 1
ATOM 788 C CA . SER A 1 99 ? 7.275 6.294 -7.039 1.00 53.06 99 SER A CA 1
ATOM 789 C C . SER A 1 99 ? 6.995 7.302 -5.913 1.00 53.06 99 SER A C 1
ATOM 791 O O . SER A 1 99 ? 7.863 8.095 -5.542 1.00 53.06 99 SER A O 1
ATOM 793 N N . LYS A 1 100 ? 5.804 7.225 -5.304 1.00 52.69 100 LYS A N 1
ATOM 794 C CA . LYS A 1 100 ? 5.379 8.079 -4.183 1.00 52.69 100 LYS A CA 1
ATOM 795 C C . LYS A 1 100 ? 5.866 7.580 -2.821 1.00 52.69 100 LYS A C 1
ATOM 797 O O . LYS A 1 100 ? 6.073 8.390 -1.919 1.00 52.69 100 LYS A O 1
ATOM 802 N N . ILE A 1 101 ? 6.074 6.270 -2.659 1.00 54.50 101 ILE A N 1
ATOM 803 C CA . ILE A 1 101 ? 6.635 5.680 -1.429 1.00 54.50 101 ILE A CA 1
ATOM 804 C C . ILE A 1 101 ? 8.150 5.917 -1.351 1.00 54.50 101 ILE A C 1
ATOM 806 O O . ILE A 1 101 ? 8.637 6.306 -0.292 1.00 54.50 101 ILE A O 1
ATOM 810 N N . THR A 1 102 ? 8.869 5.782 -2.464 1.00 52.66 102 THR A N 1
ATOM 811 C CA . THR A 1 102 ? 10.334 5.962 -2.547 1.00 52.66 102 THR A CA 1
ATOM 812 C C . THR A 1 102 ? 10.770 7.409 -2.798 1.00 52.66 102 THR A C 1
ATOM 814 O O . THR A 1 102 ? 11.954 7.717 -2.739 1.00 52.66 102 THR A O 1
ATOM 817 N N . GLY A 1 103 ? 9.830 8.320 -3.079 1.00 47.88 103 GLY A N 1
ATOM 818 C CA . GLY A 1 103 ? 10.143 9.729 -3.328 1.00 47.88 103 GLY A CA 1
ATOM 819 C C . GLY A 1 103 ? 10.809 9.992 -4.681 1.00 47.88 103 GLY A C 1
ATOM 820 O O . GLY A 1 103 ? 11.353 11.070 -4.876 1.00 47.88 103 GLY A O 1
ATOM 821 N N . VAL A 1 104 ? 10.736 9.059 -5.633 1.00 48.03 104 VAL A N 1
ATOM 822 C CA . VAL A 1 104 ? 11.249 9.244 -7.005 1.00 48.03 104 VAL A CA 1
ATOM 823 C C . VAL A 1 104 ? 10.549 10.412 -7.728 1.00 48.03 104 VAL A C 1
ATOM 825 O O . VAL A 1 104 ? 11.126 11.001 -8.634 1.00 48.03 104 VAL A O 1
ATOM 828 N N . GLU A 1 105 ? 9.341 10.797 -7.296 1.00 43.97 105 GLU A N 1
ATOM 829 C CA . GLU A 1 105 ? 8.620 11.997 -7.766 1.00 43.97 105 GLU A CA 1
ATOM 830 C C . GLU A 1 105 ? 8.930 13.291 -6.988 1.00 43.97 105 GLU A C 1
ATOM 832 O O . GLU A 1 105 ? 8.431 14.351 -7.369 1.00 43.97 105 GLU A O 1
ATOM 837 N N . ARG A 1 106 ? 9.737 13.267 -5.914 1.00 44.03 106 ARG A N 1
ATOM 838 C CA . ARG A 1 106 ? 10.272 14.526 -5.379 1.00 44.03 106 ARG A CA 1
ATOM 839 C C . ARG A 1 106 ? 11.246 15.045 -6.427 1.00 44.03 106 ARG A C 1
ATOM 841 O O . ARG A 1 106 ? 12.336 14.498 -6.579 1.00 44.03 106 ARG A O 1
ATOM 848 N N . ALA A 1 107 ? 10.838 16.083 -7.159 1.00 40.34 107 ALA A N 1
ATOM 849 C CA . ALA A 1 107 ? 11.788 16.935 -7.853 1.00 40.34 107 ALA A CA 1
ATOM 850 C C . ALA A 1 107 ? 12.918 17.221 -6.860 1.00 40.34 107 ALA A C 1
ATOM 852 O O . ALA A 1 107 ? 12.629 17.572 -5.712 1.00 40.34 107 ALA A O 1
ATOM 853 N N . ALA A 1 108 ? 14.169 16.989 -7.266 1.00 42.09 108 ALA A N 1
ATOM 854 C CA . ALA A 1 108 ? 15.299 17.471 -6.492 1.00 42.09 108 ALA A CA 1
ATOM 855 C C . ALA A 1 108 ? 14.979 18.928 -6.147 1.00 42.09 108 ALA A C 1
ATOM 857 O O . ALA A 1 108 ? 14.630 19.694 -7.049 1.00 42.09 108 ALA A O 1
ATOM 858 N N . GLU A 1 109 ? 14.985 19.280 -4.862 1.00 47.03 109 GLU A N 1
ATOM 859 C CA . GLU A 1 109 ? 14.949 20.677 -4.452 1.00 47.03 109 GLU A CA 1
ATOM 860 C C . GLU A 1 109 ? 16.241 21.277 -5.000 1.00 47.03 109 GLU A C 1
ATOM 862 O O . GLU A 1 109 ? 17.302 21.213 -4.387 1.00 47.03 109 GLU A O 1
ATOM 867 N N . VAL A 1 110 ? 16.185 21.730 -6.253 1.00 42.69 110 VAL A N 1
ATOM 868 C CA . VAL A 1 110 ? 17.231 22.545 -6.832 1.00 42.69 110 VAL A CA 1
ATOM 869 C C . VAL A 1 110 ? 17.175 23.800 -5.988 1.00 42.69 110 VAL A C 1
ATOM 871 O O . VAL A 1 110 ? 16.175 24.515 -6.012 1.00 42.69 110 VAL A O 1
ATOM 874 N N . ASP A 1 111 ? 18.207 23.995 -5.181 1.00 40.59 111 ASP A N 1
ATOM 875 C CA . ASP A 1 111 ? 18.448 25.217 -4.436 1.00 40.59 111 ASP A CA 1
ATOM 876 C C . ASP A 1 111 ? 18.614 26.342 -5.467 1.00 40.59 111 ASP A C 1
ATOM 878 O O . ASP A 1 111 ? 19.702 26.610 -5.982 1.00 40.59 111 ASP A O 1
ATOM 882 N N . VAL A 1 112 ? 17.487 26.909 -5.908 1.00 44.47 112 VAL A N 1
ATOM 883 C CA . VAL A 1 112 ? 17.466 28.027 -6.843 1.00 44.47 112 VAL A CA 1
ATOM 884 C C . VAL A 1 112 ? 17.873 29.239 -6.027 1.00 44.47 112 VAL A C 1
ATOM 886 O O . VAL A 1 112 ? 17.027 29.963 -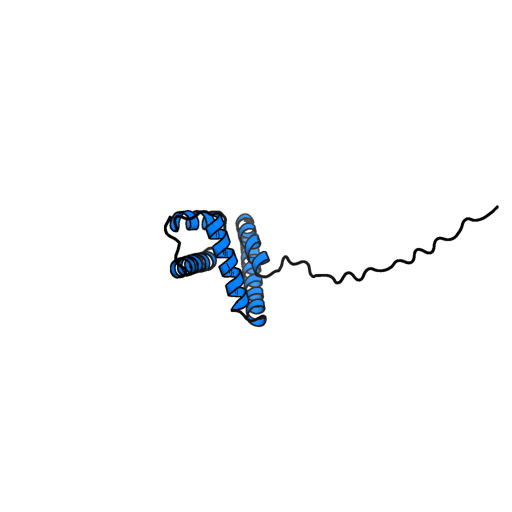5.502 1.00 44.47 112 VAL A O 1
ATOM 889 N N . GLN A 1 113 ? 19.182 29.464 -5.909 1.00 44.56 113 GLN A N 1
ATOM 890 C CA . GLN A 1 113 ? 19.664 30.763 -5.473 1.00 44.56 113 GLN A CA 1
ATOM 891 C C . GLN A 1 113 ? 19.076 31.811 -6.427 1.00 44.56 113 GLN A C 1
ATOM 893 O O . GLN A 1 113 ? 19.258 31.695 -7.646 1.00 44.56 113 GLN A O 1
ATOM 898 N N . PRO A 1 114 ? 18.340 32.814 -5.922 1.00 46.09 114 PRO A N 1
ATOM 899 C CA . PRO A 1 114 ? 17.837 33.878 -6.766 1.00 46.09 114 PRO A CA 1
ATOM 900 C C . PRO A 1 114 ? 19.038 34.628 -7.342 1.00 46.09 114 PRO A C 1
ATOM 902 O O . PRO A 1 114 ? 19.758 35.324 -6.630 1.00 46.09 114 PRO A O 1
ATOM 905 N N . VAL A 1 115 ? 19.270 34.472 -8.645 1.00 56.03 115 VAL A N 1
ATOM 906 C CA . VAL A 1 115 ? 20.241 35.290 -9.368 1.00 56.03 115 VAL A CA 1
ATOM 907 C C . VAL A 1 115 ? 19.661 36.696 -9.437 1.00 56.03 115 VAL A C 1
ATOM 909 O O . VAL A 1 115 ? 18.742 36.968 -10.210 1.00 56.03 115 VAL A O 1
ATOM 912 N N . THR A 1 116 ? 20.175 37.601 -8.609 1.00 54.31 116 THR A N 1
ATOM 913 C CA . THR A 1 116 ? 19.867 39.028 -8.699 1.00 54.31 116 THR A CA 1
ATOM 914 C C . THR A 1 116 ? 20.485 39.561 -9.989 1.00 54.31 116 THR A C 1
ATOM 916 O O . THR A 1 116 ? 21.671 39.881 -10.053 1.00 54.31 116 THR A O 1
ATOM 919 N N . VAL A 1 117 ? 19.692 39.622 -11.058 1.00 56.19 117 VAL A N 1
ATOM 920 C CA . VAL A 1 117 ? 20.111 40.265 -12.304 1.00 56.19 117 VAL A CA 1
ATOM 921 C C . VAL A 1 117 ? 20.031 41.775 -12.087 1.00 56.19 117 VAL A C 1
ATOM 923 O O . VAL A 1 117 ? 18.952 42.362 -12.129 1.00 56.19 117 VAL A O 1
ATOM 926 N N . ASN A 1 118 ? 21.177 42.413 -11.841 1.00 52.81 118 ASN A N 1
ATOM 927 C CA . ASN A 1 118 ? 21.285 43.870 -11.879 1.00 52.81 118 ASN A CA 1
ATOM 928 C C . ASN A 1 118 ? 21.119 44.335 -13.331 1.00 52.81 118 ASN A C 1
ATOM 930 O O . ASN A 1 118 ? 22.082 44.404 -14.094 1.00 52.81 118 ASN A O 1
ATOM 934 N N . LEU A 1 119 ? 19.880 44.630 -13.722 1.00 50.75 119 LEU A N 1
ATOM 935 C CA . LEU A 1 119 ? 19.572 45.293 -14.985 1.00 50.75 119 LEU A CA 1
ATOM 936 C C . LEU A 1 119 ? 20.072 46.739 -14.908 1.00 50.75 119 LEU A C 1
ATOM 938 O O . LEU A 1 119 ? 19.403 47.622 -14.375 1.00 50.75 119 LEU A O 1
ATOM 942 N N . HIS A 1 120 ? 21.276 46.978 -15.426 1.00 55.81 120 HIS A N 1
ATOM 943 C CA . HIS A 1 120 ? 21.752 48.326 -15.699 1.00 55.81 120 HIS A CA 1
ATOM 944 C C . HIS A 1 120 ? 20.940 48.885 -16.871 1.00 55.81 120 HIS A C 1
ATOM 946 O O . HIS A 1 120 ? 21.100 48.444 -18.008 1.00 55.81 120 HIS A O 1
ATOM 952 N N . VAL A 1 121 ? 20.032 49.816 -16.583 1.00 56.59 121 VAL A N 1
ATOM 953 C CA . VAL A 1 121 ? 19.263 50.540 -17.599 1.00 56.59 121 VAL A CA 1
ATOM 954 C C . VAL A 1 121 ? 20.103 51.741 -18.046 1.00 56.59 121 VAL A C 1
ATOM 956 O O . VAL A 1 121 ? 20.303 52.651 -17.239 1.00 56.59 121 VAL A O 1
ATOM 959 N N . PRO A 1 122 ? 20.624 51.779 -19.286 1.00 57.19 122 PRO A N 1
ATOM 960 C CA . PRO A 1 122 ? 21.273 52.979 -19.795 1.00 57.19 122 PRO A CA 1
ATOM 961 C C . PRO A 1 122 ? 20.226 54.091 -19.967 1.00 57.19 122 PRO A C 1
ATOM 963 O O . PRO A 1 122 ? 19.157 53.871 -20.537 1.00 57.19 122 PRO A O 1
ATOM 966 N N . GLY A 1 123 ? 20.523 55.271 -19.415 1.00 61.38 123 GLY A N 1
ATOM 967 C CA . GLY A 1 123 ? 19.656 56.451 -19.468 1.00 61.38 123 GLY A CA 1
ATOM 968 C C . GLY A 1 123 ? 19.431 56.974 -20.895 1.00 61.38 123 GLY A C 1
ATOM 969 O O . GLY A 1 123 ? 20.178 56.616 -21.809 1.00 61.38 123 GLY A O 1
ATOM 970 N N . PRO A 1 124 ? 18.397 57.808 -21.107 1.00 62.91 124 PR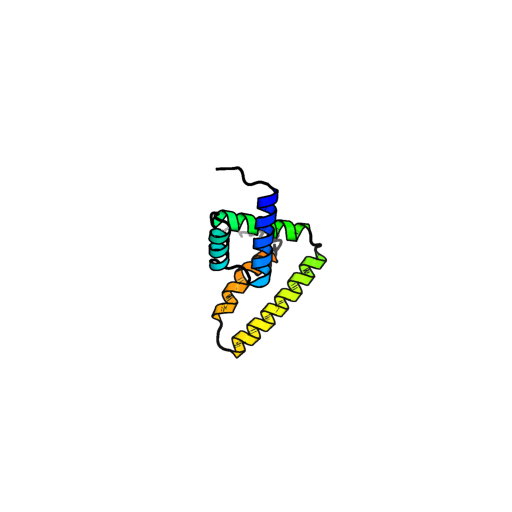O A N 1
ATOM 971 C CA . PRO A 1 124 ? 18.012 58.248 -22.440 1.00 62.91 124 PRO A CA 1
ATOM 972 C C . PRO A 1 124 ? 19.066 59.184 -23.042 1.00 62.91 124 PRO A C 1
ATOM 974 O O . PRO A 1 124 ? 19.574 60.083 -22.373 1.00 62.91 124 PRO A O 1
ATOM 977 N N . LEU A 1 125 ? 19.370 58.964 -24.322 1.00 56.44 125 LEU A N 1
ATOM 978 C CA . LEU A 1 125 ? 20.194 59.856 -25.130 1.00 56.44 125 LEU A CA 1
ATOM 979 C C . LEU A 1 125 ? 19.422 61.162 -25.358 1.00 56.44 125 LEU A C 1
ATOM 981 O O . LEU A 1 125 ? 18.344 61.151 -25.946 1.00 56.44 125 LEU A O 1
ATOM 985 N N . THR A 1 126 ? 19.959 62.268 -24.854 1.00 58.34 126 THR A N 1
ATOM 986 C CA . THR A 1 126 ? 19.502 63.628 -25.163 1.00 58.34 126 THR A CA 1
ATOM 987 C C . THR A 1 126 ? 20.027 64.058 -26.533 1.00 58.34 126 THR A C 1
ATOM 989 O O . THR A 1 126 ? 21.225 63.906 -26.783 1.00 58.34 126 THR A O 1
ATOM 992 N N . GLU A 1 127 ? 19.137 64.582 -27.381 1.00 58.50 127 GLU A N 1
ATOM 993 C CA . GLU A 1 127 ? 19.467 65.318 -28.617 1.00 58.50 127 GLU A CA 1
ATOM 994 C C . GLU A 1 127 ? 20.022 66.719 -28.326 1.00 58.50 127 GLU A C 1
ATOM 996 O O . GLU A 1 127 ? 19.574 67.343 -27.332 1.00 58.50 127 GLU A O 1
#